Protein AF-A0A957SHF5-F1 (afdb_monomer)

Secondary structure (DSSP, 8-state):
--EEEEEEEETTEEEEEEEEPPPPPTT------S-----HHHHHHHTT----GGGS-----

Sequence (61 aa):
MIETRVVYLEPGKLTVDKMTLPALKPTQVLVKTHQASVCGSERYFYRGINVRPQDEARGGS

Mean predicted aligned error: 7.08 Å

Solvent-accessible surface area (backbone atoms only — not comparable to full-atom values): 4281 Å² total; per-residue (Å²): 132,56,76,46,75,46,78,51,78,41,64,83,44,76,49,79,47,80,45,70,59,76,85,76,54,97,91,57,81,91,78,86,78,89,75,83,87,84,55,69,67,59,57,31,46,34,67,62,52,80,74,52,83,89,69,48,84,70,78,83,126

Radius of gyration: 15.94 Å; Cα contacts (8 Å, |Δi|>4): 49; chains: 1; bounding box: 44×23×34 Å

Structure (mmCIF, N/CA/C/O backbone):
data_AF-A0A957SHF5-F1
#
_entry.id   AF-A0A957SHF5-F1
#
loop_
_atom_site.group_PDB
_atom_site.id
_atom_site.type_symbol
_atom_site.label_atom_id
_atom_site.label_alt_id
_atom_site.label_comp_id
_atom_site.label_asym_id
_atom_site.label_entity_id
_atom_site.label_seq_id
_atom_site.pdbx_PDB_ins_code
_atom_site.Cartn_x
_atom_site.Cartn_y
_atom_site.Cartn_z
_atom_site.occupancy
_atom_site.B_iso_or_equiv
_atom_site.auth_seq_id
_atom_site.auth_comp_id
_atom_site.auth_asym_id
_atom_site.auth_atom_id
_atom_site.pdbx_PDB_model_num
ATOM 1 N N . MET A 1 1 ? -20.022 -3.889 6.460 1.00 69.50 1 MET A N 1
ATOM 2 C CA . MET A 1 1 ? -18.569 -4.141 6.336 1.00 69.50 1 MET A CA 1
ATOM 3 C C . MET A 1 1 ? -17.977 -3.031 5.474 1.00 69.50 1 MET A C 1
ATOM 5 O O . MET A 1 1 ? -18.650 -2.622 4.539 1.00 69.50 1 MET A O 1
ATOM 9 N N . ILE A 1 2 ? -16.818 -2.467 5.833 1.00 85.50 2 ILE A N 1
ATOM 10 C CA . ILE A 1 2 ? -16.235 -1.316 5.114 1.00 85.50 2 ILE A CA 1
ATOM 11 C C . ILE A 1 2 ? -15.369 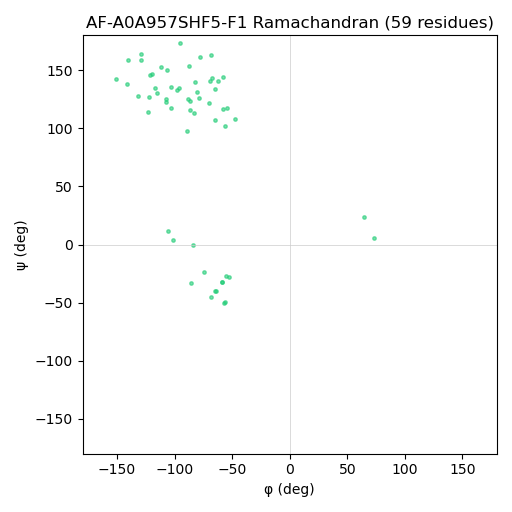-1.841 3.968 1.00 85.50 2 ILE A C 1
ATOM 13 O O . ILE A 1 2 ? -14.467 -2.642 4.203 1.00 85.50 2 ILE A O 1
ATOM 17 N N . GLU A 1 3 ? -15.634 -1.389 2.745 1.00 90.75 3 GLU A N 1
ATOM 18 C CA . GLU A 1 3 ? -14.785 -1.678 1.589 1.00 90.75 3 GLU A CA 1
ATOM 19 C C . GLU A 1 3 ? -13.594 -0.716 1.532 1.00 90.75 3 GLU A C 1
ATOM 21 O O . GLU A 1 3 ? -13.727 0.487 1.763 1.00 90.75 3 GLU A O 1
ATOM 26 N N . THR A 1 4 ? -12.427 -1.246 1.183 1.00 92.31 4 THR A N 1
ATOM 27 C CA . THR A 1 4 ? -11.209 -0.481 0.913 1.00 92.31 4 THR A CA 1
ATOM 28 C C . THR A 1 4 ? -10.610 -0.888 -0.430 1.00 92.31 4 THR A C 1
ATOM 30 O O . THR A 1 4 ? -10.951 -1.934 -0.986 1.00 92.31 4 THR A O 1
ATOM 33 N N . ARG A 1 5 ? -9.701 -0.062 -0.951 1.00 91.88 5 ARG A N 1
ATOM 34 C CA . ARG A 1 5 ? -8.865 -0.401 -2.105 1.00 91.88 5 ARG A CA 1
ATOM 35 C C . ARG A 1 5 ? -7.465 -0.741 -1.620 1.00 91.88 5 ARG A C 1
ATOM 37 O O . ARG A 1 5 ? -6.913 -0.007 -0.804 1.00 91.88 5 ARG A O 1
ATOM 44 N N . VAL A 1 6 ? -6.895 -1.812 -2.149 1.00 91.19 6 VAL A N 1
ATOM 45 C CA . VAL A 1 6 ? -5.508 -2.204 -1.895 1.00 91.19 6 VAL A CA 1
ATOM 46 C C . VAL A 1 6 ? -4.750 -2.151 -3.205 1.00 91.19 6 VAL A C 1
ATOM 48 O O . VAL A 1 6 ? -5.251 -2.589 -4.238 1.00 91.19 6 VAL A O 1
ATOM 51 N N . VAL A 1 7 ? -3.555 -1.572 -3.156 1.00 90.75 7 VAL A N 1
ATOM 52 C CA . VAL A 1 7 ? -2.627 -1.549 -4.281 1.00 90.75 7 VAL A CA 1
ATOM 53 C C . VAL A 1 7 ? -1.555 -2.587 -4.004 1.00 90.75 7 VAL A C 1
ATOM 55 O O . VAL A 1 7 ? -0.820 -2.459 -3.025 1.00 90.75 7 VAL A O 1
ATOM 58 N N . TYR A 1 8 ? -1.470 -3.602 -4.854 1.00 91.25 8 TYR A N 1
ATOM 59 C CA 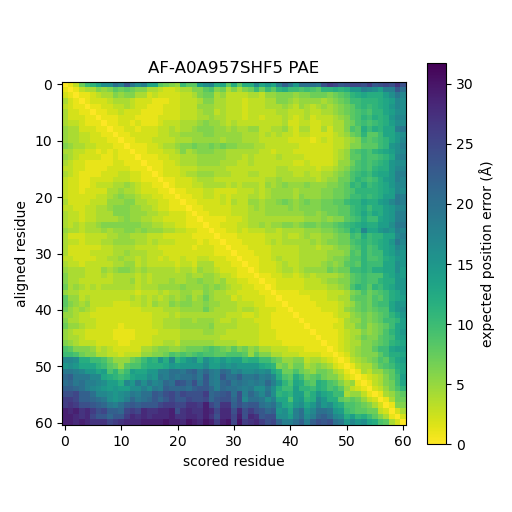. TYR A 1 8 ? -0.373 -4.557 -4.827 1.00 91.25 8 TYR A CA 1
ATOM 60 C C . TYR A 1 8 ? 0.679 -4.137 -5.840 1.00 91.25 8 TYR A C 1
ATOM 62 O O . TYR A 1 8 ? 0.368 -3.769 -6.977 1.00 91.25 8 TYR A O 1
ATOM 70 N N . LEU A 1 9 ? 1.929 -4.183 -5.398 1.00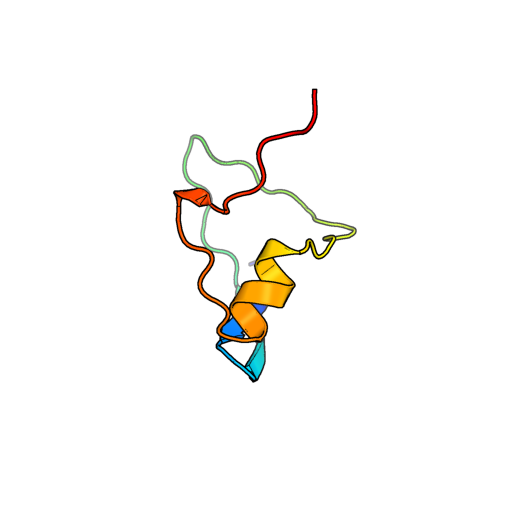 91.56 9 LEU A N 1
ATOM 71 C CA . LEU A 1 9 ? 3.083 -3.821 -6.195 1.00 91.56 9 LEU A CA 1
ATOM 72 C C . LEU A 1 9 ? 3.942 -5.066 -6.394 1.00 91.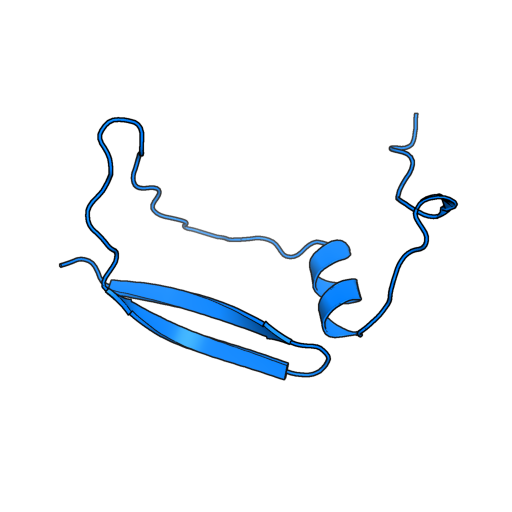56 9 LEU A C 1
ATOM 74 O O . LEU A 1 9 ? 4.281 -5.756 -5.437 1.00 91.56 9 LEU A O 1
ATOM 78 N N . GLU A 1 10 ? 4.302 -5.318 -7.642 1.00 92.12 10 GLU A N 1
ATOM 79 C CA . GLU A 1 10 ? 5.281 -6.305 -8.087 1.00 92.12 10 GLU A CA 1
ATOM 80 C C . GLU A 1 10 ? 6.256 -5.581 -9.038 1.00 92.12 10 GLU A C 1
ATOM 82 O O . GLU A 1 10 ? 5.905 -4.533 -9.598 1.00 92.12 10 GLU A O 1
ATOM 87 N N . PRO A 1 11 ? 7.477 -6.093 -9.268 1.00 93.19 11 PRO A N 1
ATOM 88 C CA . PRO A 1 11 ? 8.356 -5.517 -10.279 1.00 93.19 11 PRO A CA 1
ATOM 89 C C . PRO A 1 11 ? 7.665 -5.444 -11.651 1.00 93.19 11 PRO A C 1
ATOM 91 O O . PRO A 1 11 ? 7.276 -6.459 -12.225 1.00 93.19 11 PRO A O 1
ATOM 94 N N . GLY A 1 12 ? 7.486 -4.228 -12.169 1.00 94.31 12 GLY A N 1
ATOM 95 C CA . GLY A 1 12 ? 6.847 -3.949 -13.454 1.00 94.31 12 GLY A CA 1
ATOM 96 C C . GLY A 1 12 ? 5.326 -4.122 -13.492 1.00 94.31 12 GLY A C 1
ATOM 97 O O . GLY A 1 12 ? 4.746 -3.993 -14.570 1.00 94.31 12 GLY A O 1
ATOM 98 N N . LYS A 1 13 ? 4.663 -4.401 -12.361 1.00 95.56 13 LYS A N 1
ATOM 99 C CA . LYS A 1 13 ? 3.216 -4.641 -12.321 1.00 95.56 13 LYS A CA 1
ATOM 100 C C . LYS A 1 13 ? 2.557 -4.031 -11.087 1.00 95.56 13 LYS A C 1
ATOM 102 O O . LYS A 1 13 ? 3.069 -4.091 -9.974 1.00 95.56 13 LYS A O 1
ATOM 107 N N . LEU A 1 14 ? 1.393 -3.430 -11.310 1.00 94.81 14 LEU A N 1
ATOM 108 C CA . LEU A 1 14 ? 0.560 -2.841 -10.270 1.00 94.81 14 LEU A CA 1
ATOM 109 C C . LEU A 1 14 ? -0.869 -3.334 -10.463 1.00 94.81 14 LEU A C 1
ATOM 111 O O . LEU A 1 14 ? -1.417 -3.222 -11.561 1.00 94.81 14 LEU A O 1
ATOM 115 N N . THR A 1 15 ? -1.471 -3.866 -9.403 1.00 96.06 15 THR A N 1
ATOM 116 C CA . THR A 1 15 ? -2.889 -4.243 -9.388 1.00 96.06 15 THR A CA 1
ATOM 117 C C . THR A 1 15 ? -3.620 -3.494 -8.285 1.00 96.06 15 THR A C 1
ATOM 119 O O . THR A 1 15 ? -3.050 -3.170 -7.242 1.00 96.06 15 THR A O 1
ATOM 122 N N . VAL A 1 16 ? -4.885 -3.166 -8.543 1.00 95.44 16 VAL A N 1
ATOM 123 C CA . VAL A 1 16 ? -5.748 -2.474 -7.586 1.00 95.44 16 VAL A CA 1
ATOM 124 C C . VAL A 1 16 ? -6.980 -3.324 -7.363 1.00 95.44 16 VAL A C 1
ATOM 126 O O . VAL A 1 16 ? -7.809 -3.451 -8.262 1.00 95.44 16 VAL A O 1
ATOM 129 N N . ASP A 1 17 ? -7.120 -3.828 -6.145 1.00 95.94 17 ASP A N 1
ATOM 130 C CA . ASP A 1 17 ? -8.246 -4.664 -5.758 1.00 95.94 17 ASP A CA 1
ATOM 131 C C . ASP A 1 17 ? -9.135 -3.939 -4.755 1.00 95.94 17 ASP A C 1
ATOM 133 O O . ASP A 1 17 ? -8.694 -3.071 -3.994 1.00 95.94 17 ASP A O 1
ATOM 137 N N . LYS A 1 18 ? -10.416 -4.304 -4.748 1.00 95.75 18 LYS A N 1
ATOM 138 C CA . LYS A 1 18 ? -11.341 -3.934 -3.678 1.00 95.75 18 LYS A CA 1
ATOM 139 C C . LYS A 1 18 ? -11.446 -5.098 -2.713 1.00 95.75 18 LYS A C 1
ATOM 141 O O . LYS A 1 18 ? -11.653 -6.231 -3.137 1.00 95.75 18 LYS A O 1
ATOM 146 N N . MET A 1 19 ? -11.353 -4.816 -1.422 1.00 94.50 19 MET A N 1
ATOM 147 C CA . MET A 1 19 ? -11.561 -5.829 -0.397 1.00 94.50 19 MET A CA 1
ATOM 148 C C . MET A 1 19 ? -12.335 -5.273 0.784 1.00 94.50 19 MET A C 1
ATOM 150 O O . MET A 1 19 ? -12.354 -4.071 1.049 1.00 94.50 19 MET A O 1
ATOM 154 N N . THR A 1 20 ? -12.940 -6.183 1.530 1.00 94.94 20 THR A N 1
ATOM 155 C CA . THR A 1 20 ? -13.558 -5.852 2.804 1.00 94.94 20 THR A CA 1
ATOM 156 C C . THR A 1 20 ? -12.501 -5.780 3.897 1.00 94.94 20 THR A C 1
ATOM 158 O O . THR A 1 20 ? -11.691 -6.695 4.043 1.00 94.94 20 THR A O 1
ATOM 161 N N . LEU A 1 21 ? -12.518 -4.702 4.681 1.00 91.56 21 LEU A N 1
ATOM 162 C CA . LEU A 1 21 ? -11.629 -4.562 5.826 1.00 91.56 21 LEU A CA 1
ATOM 163 C C . LEU A 1 21 ? -11.939 -5.623 6.895 1.00 91.56 21 LEU A C 1
ATOM 165 O O . LEU A 1 21 ? -13.110 -5.810 7.244 1.00 91.56 21 LEU A O 1
ATOM 169 N N . PRO A 1 22 ? -10.909 -6.290 7.446 1.00 90.00 22 PRO A N 1
ATOM 170 C CA . PRO A 1 22 ? -11.085 -7.213 8.557 1.00 90.00 22 PRO A CA 1
ATOM 171 C C . PRO A 1 22 ? -11.488 -6.467 9.837 1.00 90.00 22 PRO A C 1
ATOM 173 O O . PRO A 1 22 ? -11.316 -5.251 9.957 1.00 90.00 22 PRO A O 1
ATOM 176 N N . ALA A 1 23 ? -12.004 -7.210 10.818 1.00 93.62 23 ALA A N 1
ATOM 177 C CA . ALA A 1 23 ? -12.300 -6.655 12.134 1.00 93.62 23 ALA A CA 1
ATOM 178 C C . ALA A 1 23 ? -11.020 -6.145 12.820 1.00 93.62 23 ALA A C 1
ATOM 180 O O . ALA A 1 23 ? -9.963 -6.778 12.744 1.00 93.62 23 ALA A O 1
ATOM 181 N N . LEU A 1 24 ? -11.128 -5.005 13.506 1.00 94.50 24 LEU A N 1
ATOM 182 C CA . LEU A 1 24 ? -10.021 -4.427 14.264 1.00 94.50 24 LEU A CA 1
ATOM 183 C C . LEU A 1 24 ? -9.694 -5.286 15.488 1.00 94.50 24 LEU A C 1
ATOM 185 O O . LEU A 1 24 ? -10.589 -5.761 16.190 1.00 94.50 24 LEU A O 1
ATOM 189 N N . LYS A 1 25 ? -8.402 -5.431 15.780 1.00 96.88 25 LYS A N 1
ATOM 190 C CA . LYS A 1 25 ? -7.930 -5.962 17.065 1.00 96.88 25 LYS A CA 1
ATOM 191 C C . LYS A 1 25 ? -8.010 -4.877 18.154 1.00 96.88 25 LYS A C 1
ATOM 193 O O . LYS A 1 25 ? -8.015 -3.696 17.812 1.00 96.88 25 LYS A O 1
ATOM 198 N N . PRO A 1 26 ? -7.990 -5.240 19.453 1.00 97.62 26 PRO A N 1
ATOM 199 C CA . PRO A 1 26 ? -8.185 -4.283 20.551 1.00 97.62 26 PRO A CA 1
ATOM 200 C C . PRO A 1 26 ? -7.241 -3.071 20.563 1.00 97.62 26 PRO A C 1
ATOM 202 O O . PRO A 1 26 ? -7.601 -2.021 21.079 1.00 97.62 26 PRO A O 1
ATOM 205 N N . THR A 1 27 ? -6.039 -3.200 19.998 1.00 97.81 27 THR A N 1
ATOM 206 C CA . THR A 1 27 ? -5.009 -2.147 19.973 1.00 97.81 27 THR A CA 1
ATOM 207 C C . THR A 1 27 ? -4.847 -1.478 18.606 1.00 97.81 27 THR A C 1
ATOM 209 O O . THR A 1 27 ? -3.870 -0.769 18.376 1.00 97.81 27 THR A O 1
ATOM 212 N N . GLN A 1 28 ? -5.771 -1.711 17.673 1.00 97.31 28 GLN A N 1
ATOM 213 C CA . GLN A 1 28 ? -5.724 -1.145 16.327 1.00 97.31 28 GLN A CA 1
ATOM 214 C C . GLN A 1 28 ? -6.754 -0.032 16.157 1.00 97.31 28 GLN A C 1
ATOM 216 O O . GLN A 1 28 ? -7.837 -0.066 16.737 1.00 97.31 28 GLN A O 1
ATOM 221 N N . VAL A 1 29 ? -6.429 0.930 1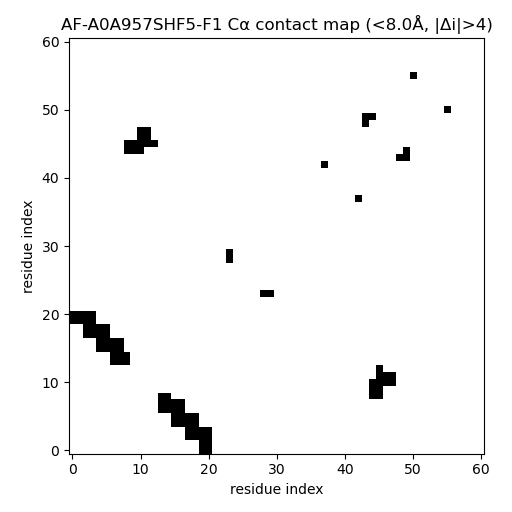5.297 1.00 94.94 29 VAL A N 1
ATOM 222 C CA . VAL A 1 29 ? -7.331 2.014 14.902 1.00 94.94 29 VAL A CA 1
ATOM 223 C C . VAL A 1 29 ? -7.579 1.970 13.402 1.00 94.94 29 VAL A C 1
ATOM 225 O O . VAL A 1 29 ? -6.700 1.601 12.622 1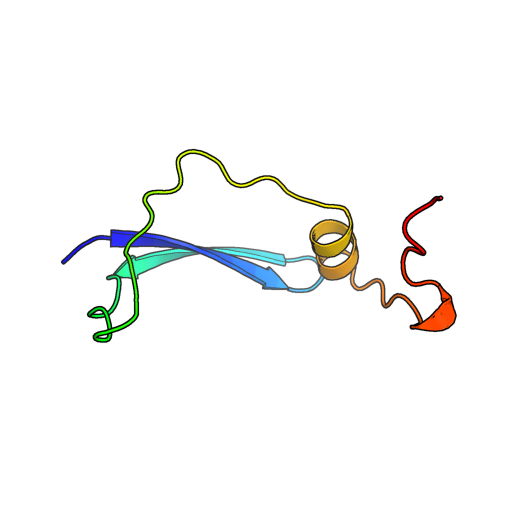.00 94.94 29 VAL A O 1
ATOM 228 N N . LEU A 1 30 ? -8.784 2.361 12.995 1.00 93.69 30 LEU A N 1
ATOM 229 C CA . LEU A 1 30 ? -9.120 2.540 11.589 1.00 93.69 30 LEU A CA 1
ATOM 230 C C . LEU A 1 30 ? -8.742 3.954 11.145 1.00 93.69 30 LEU A C 1
ATOM 232 O O . LEU A 1 30 ? -9.243 4.933 11.693 1.00 93.69 30 LEU A O 1
ATOM 236 N N . VAL A 1 31 ? -7.907 4.050 10.111 1.00 91.88 31 VAL A N 1
ATOM 237 C CA . VAL A 1 31 ? -7.529 5.322 9.487 1.00 91.88 31 VAL A CA 1
ATOM 238 C C . VAL A 1 31 ? -8.206 5.439 8.127 1.00 91.88 31 VAL A C 1
ATOM 240 O O . VAL A 1 31 ? -8.055 4.568 7.271 1.00 91.88 31 VAL A O 1
ATOM 243 N N . LYS A 1 32 ? -8.941 6.535 7.908 1.00 91.69 32 LYS A N 1
ATOM 244 C CA . LYS A 1 32 ? -9.478 6.885 6.590 1.00 91.69 32 LYS A CA 1
ATOM 245 C C . LYS A 1 32 ? -8.461 7.740 5.843 1.00 91.69 32 LYS A C 1
ATOM 247 O O . LYS A 1 32 ? -8.378 8.949 6.041 1.00 91.69 32 LYS A O 1
ATOM 252 N N . THR A 1 33 ? -7.692 7.099 4.977 1.00 89.81 33 THR A N 1
ATOM 253 C CA . THR A 1 33 ? -6.687 7.776 4.158 1.00 89.81 33 THR A CA 1
ATOM 254 C C . THR A 1 33 ? -7.360 8.653 3.101 1.00 89.81 33 THR A C 1
ATOM 256 O O . THR A 1 33 ? -8.126 8.158 2.277 1.00 89.81 33 THR A O 1
ATOM 259 N N . HIS A 1 34 ? -7.067 9.954 3.105 1.00 91.38 34 HIS A N 1
ATOM 260 C CA . HIS A 1 34 ? -7.498 10.879 2.047 1.00 91.38 34 HIS A CA 1
ATOM 261 C C . HIS A 1 34 ? -6.522 10.900 0.866 1.00 91.38 34 HIS A C 1
ATOM 263 O O . HIS A 1 34 ? -6.937 11.048 -0.280 1.00 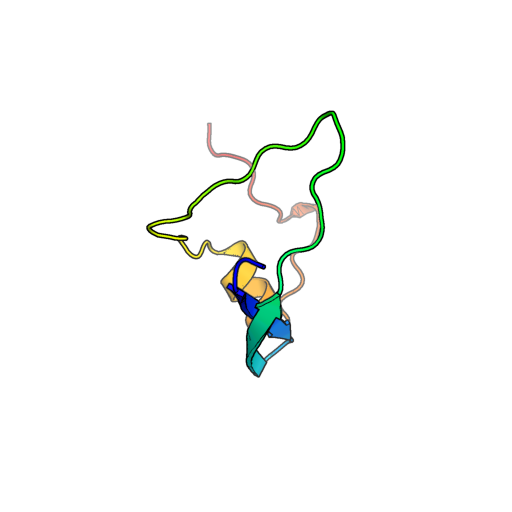91.38 34 HIS A O 1
ATOM 269 N N . GLN A 1 35 ? -5.233 10.719 1.154 1.00 90.12 35 GLN A N 1
ATOM 270 C CA . GLN A 1 35 ? -4.155 10.671 0.177 1.00 90.12 35 GLN A CA 1
ATOM 271 C C . GLN A 1 35 ? -3.024 9.788 0.711 1.00 90.12 35 GLN A C 1
ATOM 273 O O . GLN A 1 35 ? -2.727 9.816 1.904 1.00 90.12 35 GLN A O 1
ATOM 278 N N . ALA A 1 36 ? -2.393 9.026 -0.180 1.00 87.56 36 ALA A N 1
ATOM 279 C CA . ALA A 1 36 ? -1.149 8.315 0.081 1.00 87.56 36 ALA A CA 1
ATOM 280 C C . ALA A 1 36 ? -0.107 8.784 -0.940 1.00 87.56 36 ALA A C 1
ATOM 282 O O . ALA A 1 36 ? -0.378 8.796 -2.142 1.00 87.56 36 ALA A O 1
ATOM 283 N N . SER A 1 37 ? 1.055 9.212 -0.458 1.00 91.31 37 SER A N 1
ATOM 284 C CA . SER A 1 37 ? 2.166 9.649 -1.307 1.00 91.31 37 SER A CA 1
ATOM 285 C C . SER A 1 37 ? 3.042 8.462 -1.700 1.00 91.31 37 SER A C 1
ATOM 287 O O . SER A 1 37 ? 3.117 7.477 -0.972 1.00 91.31 37 SER A O 1
ATOM 289 N N . VAL A 1 38 ? 3.721 8.577 -2.842 1.00 90.75 38 VAL A N 1
ATOM 290 C CA . VAL A 1 38 ? 4.674 7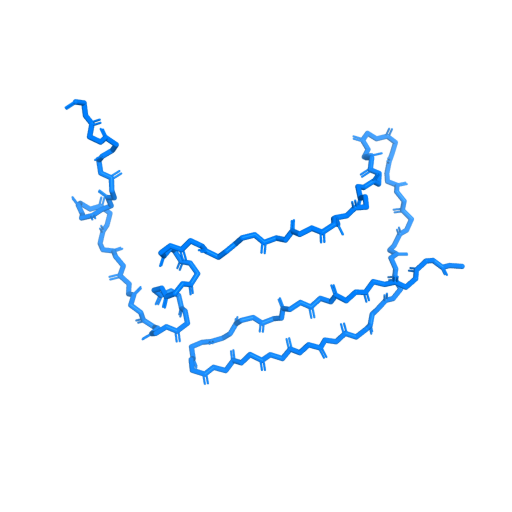.578 -3.344 1.00 90.75 38 VAL A CA 1
ATOM 291 C C . VAL A 1 38 ? 6.085 8.138 -3.192 1.00 90.75 38 VAL A C 1
ATOM 293 O O . VAL A 1 38 ? 6.392 9.210 -3.715 1.00 90.75 38 VAL A O 1
ATOM 296 N N . CYS A 1 39 ? 6.935 7.419 -2.472 1.00 90.56 39 CYS A N 1
ATOM 297 C CA . CYS A 1 39 ? 8.338 7.720 -2.246 1.00 90.56 39 CYS A CA 1
ATOM 298 C C . CYS A 1 39 ? 9.241 6.965 -3.242 1.00 90.56 39 CYS A C 1
ATOM 300 O O . CYS A 1 39 ? 8.810 6.125 -4.040 1.00 90.56 39 CYS A O 1
ATOM 302 N N . GLY A 1 40 ? 10.539 7.275 -3.212 1.00 89.44 40 GLY A N 1
ATOM 303 C CA . GLY A 1 40 ? 11.548 6.607 -4.033 1.00 89.44 40 GLY A CA 1
ATOM 304 C C . GLY A 1 40 ? 11.630 5.099 -3.784 1.00 89.44 40 GLY A C 1
ATOM 305 O O . GLY A 1 40 ? 11.862 4.355 -4.734 1.00 89.44 40 GLY A O 1
ATOM 306 N N . SER A 1 41 ? 11.368 4.647 -2.553 1.00 87.25 41 SER A N 1
ATOM 307 C CA . SER A 1 41 ? 11.332 3.229 -2.171 1.00 87.25 41 SER A CA 1
ATOM 308 C C . SER A 1 41 ? 10.335 2.433 -3.007 1.00 87.25 41 SER A C 1
ATOM 310 O O . SER A 1 41 ? 10.704 1.431 -3.617 1.00 87.25 41 SER A O 1
ATOM 312 N N . GLU A 1 42 ? 9.099 2.915 -3.127 1.00 90.75 42 GLU A N 1
ATOM 313 C CA . GLU A 1 42 ? 8.066 2.247 -3.924 1.00 90.75 42 GLU A CA 1
ATOM 314 C C . GLU A 1 42 ? 8.444 2.239 -5.408 1.00 90.75 42 GLU A C 1
ATOM 316 O O . GLU A 1 42 ? 8.291 1.232 -6.100 1.00 90.75 42 GLU A O 1
ATOM 321 N N . ARG A 1 43 ? 9.008 3.346 -5.907 1.00 90.06 43 ARG A N 1
ATOM 322 C CA . ARG A 1 43 ? 9.478 3.430 -7.295 1.00 90.06 43 ARG A CA 1
ATOM 323 C C . ARG A 1 43 ? 10.626 2.458 -7.577 1.00 90.06 43 ARG A C 1
ATOM 325 O O . ARG A 1 43 ? 10.682 1.898 -8.672 1.00 90.06 43 ARG A O 1
ATOM 332 N N . TYR A 1 44 ? 11.557 2.290 -6.644 1.00 91.31 44 TYR A N 1
ATOM 333 C CA . TYR A 1 44 ? 12.680 1.361 -6.783 1.00 91.31 44 TYR A CA 1
ATOM 334 C C . TYR A 1 44 ? 12.199 -0.079 -6.750 1.00 91.31 44 TYR A C 1
ATOM 336 O O . TYR A 1 44 ? 12.552 -0.850 -7.641 1.00 91.31 44 TYR A O 1
ATOM 344 N N . PHE A 1 45 ? 11.308 -0.392 -5.811 1.00 90.69 45 PHE A N 1
ATOM 345 C CA . PHE A 1 45 ? 10.666 -1.693 -5.731 1.00 90.69 45 PHE A CA 1
ATOM 346 C C . PHE A 1 45 ? 9.939 -2.045 -7.037 1.00 90.69 45 PHE A C 1
ATOM 348 O O . PHE A 1 45 ? 10.195 -3.095 -7.622 1.00 90.69 45 PHE A O 1
ATOM 355 N N . TYR A 1 46 ? 9.119 -1.133 -7.575 1.00 92.31 46 TYR A N 1
ATOM 356 C CA . TYR A 1 46 ? 8.434 -1.340 -8.857 1.00 92.31 46 TYR A CA 1
ATOM 357 C C . TYR A 1 46 ? 9.401 -1.574 -10.024 1.00 92.31 46 TYR A C 1
ATOM 359 O O . TYR A 1 46 ? 9.092 -2.303 -10.961 1.00 92.31 46 TYR A O 1
ATOM 367 N N . ARG A 1 47 ? 10.588 -0.964 -9.993 1.00 91.31 47 ARG A N 1
ATOM 368 C CA . ARG A 1 47 ? 11.615 -1.147 -11.028 1.00 91.31 47 ARG A CA 1
ATOM 369 C C . ARG A 1 47 ? 12.486 -2.388 -10.813 1.00 91.31 47 ARG A C 1
ATOM 371 O O . ARG A 1 47 ? 13.383 -2.613 -11.617 1.00 91.31 47 ARG A O 1
ATOM 378 N N . GLY A 1 48 ? 12.263 -3.163 -9.748 1.00 89.62 48 GLY A N 1
ATOM 379 C CA . GLY A 1 48 ? 13.124 -4.290 -9.384 1.00 89.62 48 GLY A CA 1
ATOM 380 C C . GLY A 1 48 ? 14.544 -3.864 -8.993 1.00 89.62 48 GLY A C 1
ATOM 381 O O . GLY A 1 48 ? 15.481 -4.647 -9.125 1.00 89.62 48 GLY A O 1
ATOM 382 N N . ILE A 1 49 ? 14.723 -2.613 -8.556 1.00 86.75 49 ILE A N 1
ATOM 383 C CA . ILE A 1 49 ? 16.022 -2.090 -8.126 1.00 86.75 49 ILE A CA 1
ATOM 384 C C . ILE A 1 49 ? 16.240 -2.503 -6.672 1.00 86.75 49 ILE A C 1
ATOM 386 O O . ILE A 1 49 ? 15.557 -2.010 -5.775 1.00 86.75 49 ILE A O 1
ATOM 390 N N . ASN A 1 50 ? 17.228 -3.365 -6.438 1.00 78.38 50 ASN A N 1
ATOM 391 C CA . ASN A 1 50 ? 17.706 -3.674 -5.095 1.00 78.38 50 ASN A CA 1
ATOM 392 C C . ASN A 1 50 ? 18.777 -2.658 -4.697 1.00 78.38 50 ASN A C 1
ATOM 394 O O . ASN A 1 50 ? 19.844 -2.597 -5.311 1.00 78.38 50 ASN A O 1
ATOM 398 N N . VAL A 1 51 ? 18.492 -1.863 -3.669 1.00 71.62 51 VAL A N 1
ATOM 399 C CA . VAL A 1 51 ? 19.495 -0.997 -3.046 1.00 71.62 51 VAL A CA 1
ATOM 400 C C . VAL A 1 51 ? 20.335 -1.870 -2.124 1.00 71.62 51 VAL A C 1
ATOM 402 O O . VAL A 1 51 ? 19.796 -2.606 -1.299 1.00 71.62 51 VAL A O 1
ATOM 405 N N . ARG A 1 52 ? 21.659 -1.840 -2.288 1.00 71.25 52 ARG A N 1
ATOM 406 C CA . ARG A 1 52 ? 22.550 -2.520 -1.344 1.00 71.25 52 ARG A CA 1
ATOM 407 C C . ARG A 1 52 ? 22.459 -1.793 0.002 1.00 71.25 52 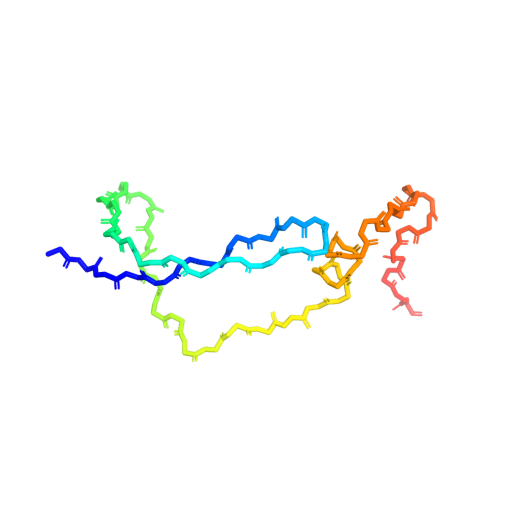ARG A C 1
ATOM 409 O O . ARG A 1 52 ? 22.415 -0.567 -0.018 1.00 71.25 52 ARG A O 1
ATOM 416 N N . PRO A 1 53 ? 22.517 -2.483 1.152 1.00 70.06 53 PRO A N 1
ATOM 417 C CA . PRO A 1 53 ? 22.423 -1.834 2.464 1.00 70.06 53 PRO A CA 1
ATOM 418 C C . PRO A 1 53 ? 23.415 -0.675 2.673 1.00 70.06 53 PRO A C 1
ATOM 420 O O . PRO A 1 53 ? 23.150 0.261 3.415 1.00 70.06 53 PRO A O 1
ATOM 423 N N . GLN A 1 54 ? 24.569 -0.708 1.999 1.00 68.62 54 GLN A N 1
ATOM 424 C CA . GLN A 1 54 ? 25.586 0.349 2.058 1.00 68.62 54 GLN A CA 1
ATOM 425 C C . GLN A 1 54 ? 25.201 1.621 1.282 1.00 68.62 54 GLN A C 1
ATOM 427 O O . GLN A 1 54 ? 25.720 2.693 1.593 1.00 68.62 54 GLN A O 1
ATOM 432 N N . ASP A 1 55 ? 24.310 1.485 0.297 1.00 65.75 55 ASP A N 1
ATOM 433 C CA . ASP A 1 55 ? 23.799 2.548 -0.576 1.00 65.75 55 ASP A CA 1
ATOM 434 C C . ASP A 1 55 ? 22.399 3.024 -0.136 1.00 65.75 55 ASP A C 1
ATOM 436 O O . ASP A 1 55 ? 21.777 3.847 -0.814 1.00 65.75 55 ASP A O 1
ATOM 440 N N . GLU A 1 56 ? 21.874 2.497 0.979 1.00 63.97 56 GLU A N 1
ATOM 441 C CA . GLU A 1 56 ? 20.644 3.004 1.583 1.00 63.97 56 GLU A CA 1
ATOM 442 C C . GLU A 1 56 ? 20.804 4.486 1.921 1.00 63.97 56 GLU A C 1
ATOM 444 O O . GLU A 1 56 ? 21.887 4.953 2.287 1.00 63.97 56 GLU A O 1
ATOM 449 N N . ALA A 1 57 ? 19.714 5.240 1.766 1.00 61.44 57 ALA A N 1
ATOM 450 C CA . ALA A 1 57 ? 19.715 6.675 1.984 1.00 61.44 57 ALA A CA 1
ATOM 451 C C . ALA A 1 57 ? 20.202 6.990 3.407 1.00 61.44 57 ALA A C 1
ATOM 453 O O . ALA A 1 57 ? 19.455 6.878 4.378 1.00 61.44 57 ALA A O 1
ATOM 454 N N . ARG A 1 58 ? 21.462 7.421 3.530 1.00 62.41 58 ARG A N 1
ATOM 455 C CA . ARG A 1 58 ? 21.948 8.102 4.727 1.00 62.41 58 ARG A CA 1
ATOM 456 C C . ARG A 1 58 ? 21.175 9.406 4.780 1.00 62.41 58 ARG A C 1
ATOM 458 O O . ARG A 1 58 ? 21.387 10.254 3.916 1.00 62.41 58 ARG A O 1
ATOM 465 N N . GLY A 1 59 ? 20.227 9.514 5.713 1.00 54.69 59 GLY A N 1
ATOM 466 C CA . GLY A 1 59 ? 19.497 10.755 5.957 1.00 54.69 59 GLY A CA 1
ATOM 467 C C . GLY A 1 59 ? 20.516 11.881 6.044 1.00 54.69 59 GLY A C 1
ATOM 468 O O . GLY A 1 59 ? 21.333 11.884 6.962 1.00 54.69 59 GLY A O 1
ATOM 469 N N . GLY A 1 60 ? 20.554 12.725 5.011 1.00 46.59 60 GLY A N 1
ATOM 470 C CA . GLY A 1 60 ? 21.551 13.777 4.891 1.00 46.59 60 GLY A CA 1
ATOM 471 C C . GLY A 1 60 ? 21.448 14.678 6.111 1.00 46.59 60 GLY A C 1
ATOM 472 O O . GLY A 1 60 ? 20.392 15.260 6.348 1.00 46.59 60 GLY A O 1
ATOM 473 N N . SER A 1 61 ? 22.519 14.706 6.900 1.00 41.16 61 SER A N 1
ATOM 474 C CA . SER A 1 61 ? 22.787 15.737 7.901 1.00 41.16 61 SER A CA 1
ATOM 475 C C . SER A 1 61 ? 23.155 17.043 7.219 1.00 41.16 61 SER A C 1
ATOM 477 O O . SER A 1 61 ? 23.990 16.953 6.285 1.00 41.16 61 SER A O 1
#

Foldseek 3Di:
DDKDWDWDAAQQDIDIDIDDDDDDDPPDDDDDDPDDDDDVVSVCRNNVHDQDPVRPDPPDD

pLDDT: mean 86.16, std 12.93, range [41.16, 97.81]